Protein AF-A0AAU3CCE5-F1 (afdb_monomer_lite)

Secondary structure (DSSP, 8-state):
------SSS-SB-TTS-HHHHHHHHHTT-EEEEEETTSPPPTT-EEEEEE-TTS-EEEB-TT--PPPPTT-EEEEEE--

Radius of gyration: 12.43 Å; chains: 1; bounding box: 30×30×28 Å

Sequence (79 aa):
MVAPYTGGDILFGRALVRHRLAARYEMGARFHVQPGSQPIPADRDILLVVRADGQLAPVTGNQTITPLPGDTAVLMGSV

Foldseek 3Di:
DDDDCPDDDDLEAPVRPPVVVVVVVVVAKDKDKDFLPDDDDPQKDFQWKQALVRDIGHPHVVDDDRRDGSIMTIIIGHD

pLDDT: mean 71.26, std 16.54, range [34.31, 90.88]

Structure (mmCIF, N/CA/C/O backbone):
data_AF-A0AAU3CCE5-F1
#
_entry.id   AF-A0AAU3CCE5-F1
#
loop_
_atom_site.group_PDB
_atom_site.id
_atom_site.type_symbol
_atom_site.label_atom_id
_atom_site.label_alt_id
_atom_site.label_comp_id
_atom_site.label_asym_id
_atom_site.label_entity_id
_atom_site.label_seq_id
_atom_site.pdbx_PDB_ins_code
_atom_site.Cartn_x
_atom_site.Cartn_y
_atom_site.Cartn_z
_atom_site.occupancy
_atom_site.B_iso_or_equiv
_atom_site.auth_seq_id
_atom_site.auth_comp_id
_atom_site.auth_asym_id
_atom_site.auth_atom_id
_atom_site.pdbx_PDB_model_num
ATOM 1 N N . MET A 1 1 ? 3.048 -18.597 -11.598 1.00 34.31 1 MET A N 1
ATOM 2 C CA . MET A 1 1 ? 2.721 -17.192 -11.928 1.00 34.31 1 MET A CA 1
ATOM 3 C C . MET A 1 1 ? 1.368 -16.896 -11.307 1.00 34.31 1 MET A C 1
ATOM 5 O O . MET A 1 1 ? 0.416 -17.561 -11.679 1.00 34.31 1 MET A O 1
ATOM 9 N N . VAL A 1 2 ? 1.285 -16.000 -10.322 1.00 35.41 2 VAL A N 1
ATOM 10 C CA . VAL A 1 2 ? 0.006 -15.632 -9.694 1.00 35.41 2 VAL A CA 1
ATOM 11 C C . VAL A 1 2 ? -0.214 -14.145 -9.926 1.00 35.41 2 VAL A C 1
ATOM 13 O O . VAL A 1 2 ? 0.593 -13.326 -9.495 1.00 35.41 2 VAL A O 1
ATOM 16 N N . ALA A 1 3 ? -1.281 -13.810 -10.647 1.00 34.31 3 ALA A N 1
ATOM 17 C CA . ALA A 1 3 ? -1.893 -12.492 -10.581 1.00 34.31 3 ALA A CA 1
ATOM 18 C C . ALA A 1 3 ? -3.073 -12.615 -9.604 1.00 34.31 3 ALA A C 1
ATOM 20 O O . ALA A 1 3 ? -3.897 -13.512 -9.803 1.00 34.31 3 ALA A O 1
ATOM 21 N N . PRO A 1 4 ? -3.159 -11.792 -8.546 1.00 42.50 4 PRO A N 1
ATOM 22 C CA . PRO A 1 4 ? -4.310 -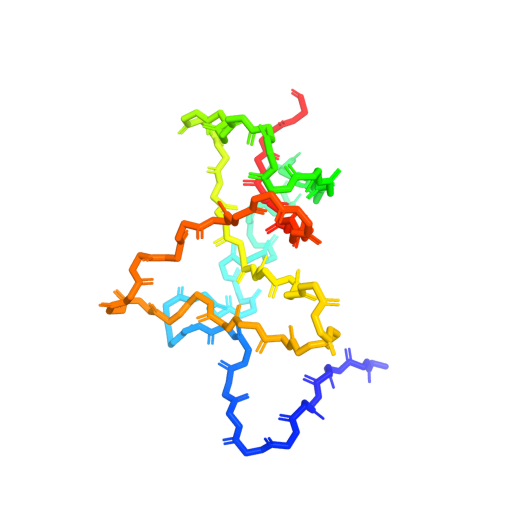11.813 -7.662 1.00 42.50 4 PRO A CA 1
ATOM 23 C C . PRO A 1 4 ? -5.501 -11.226 -8.426 1.00 42.50 4 PRO A C 1
ATOM 25 O O . PRO A 1 4 ? -5.601 -10.020 -8.626 1.00 42.50 4 PRO A O 1
ATOM 28 N N . TYR A 1 5 ? -6.370 -12.112 -8.908 1.00 39.44 5 TYR A N 1
ATOM 29 C CA . TYR A 1 5 ? -7.722 -11.776 -9.331 1.00 39.44 5 TYR A CA 1
ATOM 30 C C . TYR A 1 5 ? -8.582 -11.705 -8.073 1.00 39.44 5 TYR A C 1
ATOM 32 O O . TYR A 1 5 ? -9.053 -12.725 -7.574 1.00 39.44 5 TYR A O 1
ATOM 40 N N . THR A 1 6 ? -8.758 -10.510 -7.528 1.00 43.19 6 THR A N 1
ATOM 41 C CA . THR A 1 6 ? -9.835 -10.252 -6.569 1.00 43.19 6 THR A CA 1
ATOM 42 C C . THR A 1 6 ? -11.065 -9.929 -7.405 1.00 43.19 6 THR A C 1
ATOM 44 O O . THR A 1 6 ? -10.991 -9.101 -8.308 1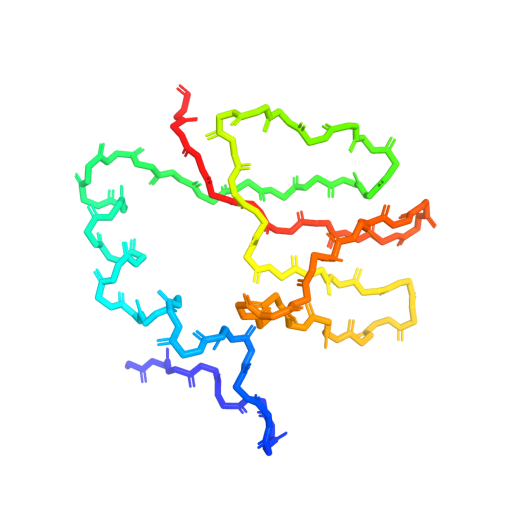.00 43.19 6 THR A O 1
ATOM 47 N N . GLY A 1 7 ? -12.135 -10.699 -7.218 1.00 36.47 7 GLY A N 1
ATOM 48 C CA . GLY A 1 7 ? -13.272 -10.755 -8.134 1.00 36.47 7 GLY A CA 1
ATOM 49 C C . GLY A 1 7 ? -13.807 -9.384 -8.554 1.00 36.47 7 GLY A C 1
ATOM 50 O O . GLY A 1 7 ? -14.063 -8.524 -7.721 1.00 36.47 7 GLY A O 1
ATOM 51 N N . GLY A 1 8 ? -13.999 -9.214 -9.861 1.00 41.53 8 GLY A N 1
ATOM 52 C CA . GLY A 1 8 ? -14.807 -8.142 -10.447 1.00 41.53 8 GLY A CA 1
ATOM 53 C C . GLY A 1 8 ? -14.107 -6.799 -10.652 1.00 41.53 8 GLY A C 1
ATOM 54 O O . GLY A 1 8 ? -14.262 -6.232 -11.730 1.00 41.53 8 GLY A O 1
ATOM 55 N N . ASP A 1 9 ? -13.298 -6.334 -9.699 1.00 43.91 9 ASP A N 1
ATOM 56 C CA . ASP A 1 9 ? -12.715 -4.987 -9.729 1.00 43.91 9 ASP A CA 1
ATOM 57 C C . ASP A 1 9 ? -11.183 -5.004 -9.785 1.00 43.91 9 ASP A C 1
ATOM 59 O O . ASP A 1 9 ? -10.494 -5.703 -9.041 1.00 43.91 9 ASP A O 1
ATOM 63 N N . ILE A 1 10 ? -10.619 -4.218 -10.706 1.00 52.78 10 ILE A N 1
ATOM 64 C CA . ILE A 1 10 ? -9.170 -4.143 -10.893 1.00 52.78 10 ILE A CA 1
ATOM 65 C C . ILE A 1 10 ? -8.567 -3.430 -9.674 1.00 52.78 10 ILE A C 1
ATOM 67 O O . ILE A 1 10 ? -8.729 -2.220 -9.521 1.00 52.78 10 ILE A O 1
ATOM 71 N N . LEU A 1 11 ? -7.832 -4.175 -8.835 1.00 53.84 11 LEU A N 1
ATOM 72 C CA . LEU A 1 11 ? -7.174 -3.642 -7.629 1.00 53.84 11 LEU A CA 1
ATOM 73 C C . LEU A 1 11 ? -6.240 -2.450 -7.903 1.00 53.84 11 LEU A C 1
ATOM 75 O O . LEU A 1 11 ? -5.977 -1.628 -7.029 1.00 53.84 11 LEU A O 1
ATOM 79 N N . PHE A 1 12 ? -5.741 -2.370 -9.130 1.00 54.00 12 PHE A N 1
ATOM 80 C CA . PHE A 1 12 ? -4.880 -1.314 -9.623 1.00 54.00 12 PHE A CA 1
ATOM 81 C C . PHE A 1 12 ? -5.630 -0.585 -10.736 1.00 54.00 12 PHE A C 1
ATOM 83 O O . PHE A 1 12 ? -6.051 -1.216 -11.704 1.00 54.00 12 PHE A O 1
ATOM 90 N N . GLY A 1 13 ? -5.807 0.736 -10.649 1.00 49.75 13 GLY A N 1
ATOM 91 C CA . GLY A 1 13 ? -6.427 1.488 -11.746 1.00 49.75 13 GLY A CA 1
ATOM 92 C C . GLY A 1 13 ? -5.780 1.193 -13.102 1.00 49.75 13 GLY A C 1
ATOM 93 O O . GLY A 1 13 ? -4.610 0.825 -13.164 1.00 49.75 13 GLY A O 1
ATOM 94 N N . ARG A 1 14 ? -6.493 1.432 -14.214 1.00 47.75 14 ARG A N 1
ATOM 95 C CA . ARG A 1 14 ? -5.982 1.231 -15.595 1.00 47.75 14 ARG A CA 1
ATOM 96 C C . ARG A 1 14 ? -4.615 1.888 -15.881 1.00 47.75 14 ARG A C 1
ATOM 98 O O . ARG A 1 14 ? -3.991 1.541 -16.875 1.00 47.75 14 ARG A O 1
ATOM 105 N N . ALA A 1 15 ? -4.147 2.812 -15.037 1.00 48.09 15 ALA A N 1
ATOM 106 C CA . ALA A 1 15 ? -2.834 3.456 -15.116 1.00 48.09 15 ALA A CA 1
ATOM 107 C C . ALA A 1 15 ? -1.719 2.782 -14.276 1.00 48.09 15 ALA A C 1
ATOM 109 O O . ALA A 1 15 ? -0.545 3.040 -14.532 1.00 48.09 15 ALA A O 1
ATOM 110 N N . LEU A 1 16 ? -2.048 1.900 -13.326 1.00 52.94 16 LEU A N 1
ATOM 111 C CA . LEU A 1 16 ? -1.125 1.082 -12.517 1.00 52.94 16 LEU A CA 1
ATOM 112 C C . LEU A 1 16 ? -1.018 -0.337 -13.099 1.00 52.94 16 LEU A C 1
ATOM 114 O O . LEU A 1 16 ? -1.126 -1.361 -12.430 1.00 52.94 16 LEU A O 1
ATOM 118 N N . VAL A 1 17 ? -0.820 -0.384 -14.413 1.00 59.84 17 VAL A N 1
ATOM 119 C CA . VAL A 1 17 ? -0.611 -1.614 -15.174 1.00 59.84 17 VAL A CA 1
ATOM 120 C C . VAL A 1 17 ? 0.658 -2.294 -14.663 1.00 59.84 17 VAL A C 1
ATOM 122 O O . VAL A 1 17 ? 1.673 -1.625 -14.472 1.00 59.84 17 VAL A O 1
ATOM 125 N N . ARG A 1 18 ? 0.629 -3.625 -14.511 1.00 56.75 18 ARG A N 1
ATOM 126 C CA . ARG A 1 18 ? 1.765 -4.505 -14.154 1.00 56.75 18 ARG A CA 1
ATOM 127 C C . ARG A 1 18 ? 3.118 -4.051 -14.721 1.00 56.75 18 ARG A C 1
ATOM 129 O O . ARG A 1 18 ? 4.131 -4.161 -14.042 1.00 56.75 18 ARG A O 1
ATOM 136 N N . HIS A 1 19 ? 3.126 -3.527 -15.947 1.00 59.06 19 HIS A N 1
ATOM 137 C CA . HIS A 1 19 ? 4.317 -3.013 -16.618 1.00 59.06 19 HIS A CA 1
ATOM 138 C C . HIS A 1 19 ? 4.956 -1.797 -15.918 1.00 59.06 19 HIS A C 1
ATOM 140 O O . HIS A 1 19 ? 6.171 -1.761 -15.770 1.00 59.06 19 HIS A O 1
ATOM 146 N N . ARG A 1 20 ? 4.167 -0.834 -15.419 1.00 65.38 20 ARG A N 1
ATOM 147 C CA . ARG A 1 20 ? 4.696 0.330 -14.683 1.00 65.38 20 ARG A CA 1
ATOM 148 C C . ARG A 1 20 ? 5.244 -0.050 -13.310 1.00 65.38 20 ARG A C 1
ATOM 150 O O . ARG A 1 20 ? 6.274 0.479 -12.908 1.00 65.38 20 ARG A O 1
ATOM 157 N N . LEU A 1 21 ? 4.583 -0.974 -12.611 1.00 68.94 21 LEU A N 1
ATOM 158 C CA . LEU A 1 21 ? 5.077 -1.495 -11.330 1.00 68.94 21 LEU A CA 1
ATOM 159 C C . LEU A 1 21 ? 6.387 -2.267 -11.514 1.00 68.94 21 LEU A C 1
ATOM 161 O O . LEU A 1 21 ? 7.329 -2.050 -10.759 1.00 68.94 21 LEU A O 1
ATOM 165 N N . ALA A 1 22 ? 6.463 -3.119 -12.541 1.00 67.75 22 ALA A N 1
ATOM 166 C CA . ALA A 1 22 ? 7.680 -3.852 -12.876 1.00 67.75 22 ALA A CA 1
ATOM 167 C C . ALA A 1 22 ? 8.837 -2.902 -13.217 1.00 67.75 22 ALA A C 1
ATOM 169 O O . ALA A 1 22 ? 9.901 -3.022 -12.621 1.00 67.75 22 ALA A O 1
ATOM 170 N N . ALA A 1 23 ? 8.603 -1.902 -14.075 1.00 70.88 23 ALA A N 1
ATOM 171 C CA . ALA A 1 23 ? 9.622 -0.920 -14.442 1.00 70.88 23 ALA A CA 1
ATOM 172 C C . ALA A 1 23 ? 10.151 -0.140 -13.225 1.00 70.88 23 ALA A C 1
ATOM 174 O O . ALA A 1 23 ? 11.356 0.020 -13.063 1.00 70.88 23 ALA A O 1
ATOM 175 N N . ARG A 1 24 ? 9.271 0.304 -12.316 1.00 71.94 24 ARG A N 1
ATOM 176 C CA . ARG A 1 24 ? 9.707 0.999 -11.092 1.00 71.94 24 ARG A CA 1
ATOM 177 C C . ARG A 1 24 ? 10.472 0.080 -10.149 1.00 71.94 24 ARG A C 1
ATOM 179 O O . ARG A 1 24 ? 11.449 0.514 -9.547 1.00 71.94 24 ARG A O 1
ATOM 186 N N . TYR A 1 25 ? 10.063 -1.180 -10.043 1.00 69.44 25 TYR A N 1
ATOM 187 C CA . TYR A 1 25 ? 10.778 -2.165 -9.238 1.00 69.44 25 TYR A CA 1
ATOM 188 C C . TYR A 1 25 ? 12.185 -2.456 -9.787 1.00 69.44 25 TYR A C 1
ATOM 190 O O . TYR A 1 25 ? 13.145 -2.542 -9.016 1.00 69.44 25 TYR A O 1
ATOM 198 N N . GLU A 1 26 ? 12.318 -2.553 -11.113 1.00 76.00 26 GLU A N 1
ATOM 199 C CA . GLU A 1 26 ? 13.603 -2.660 -11.817 1.00 76.00 26 GLU A CA 1
ATOM 200 C C . GLU A 1 26 ? 14.472 -1.413 -11.606 1.00 76.00 26 GLU A C 1
ATOM 202 O O . GLU A 1 26 ? 15.676 -1.535 -11.402 1.00 76.00 26 GLU A O 1
ATOM 207 N N . MET A 1 27 ? 13.860 -0.228 -11.533 1.00 76.88 27 MET A N 1
ATOM 208 C CA . MET A 1 27 ? 14.527 1.028 -11.162 1.00 76.88 27 MET A CA 1
ATOM 209 C C . MET A 1 27 ? 14.876 1.137 -9.665 1.00 76.88 27 MET A C 1
ATOM 211 O O . MET A 1 27 ? 15.372 2.172 -9.228 1.00 76.88 27 MET A O 1
ATOM 215 N N . GLY A 1 28 ? 14.630 0.093 -8.869 1.00 78.25 28 GLY A N 1
ATOM 216 C CA . GLY A 1 28 ? 15.008 0.040 -7.456 1.00 78.25 28 GLY A CA 1
ATOM 217 C C . GLY A 1 28 ? 13.907 0.438 -6.476 1.00 78.25 28 GLY A C 1
ATOM 218 O O . GLY A 1 28 ? 14.131 0.352 -5.270 1.00 78.25 28 GLY A O 1
ATOM 219 N N . ALA A 1 29 ? 12.709 0.795 -6.950 1.00 81.75 29 ALA A N 1
ATOM 220 C CA . ALA A 1 29 ? 11.580 1.022 -6.059 1.00 81.75 29 ALA A CA 1
ATOM 221 C C . ALA A 1 29 ? 11.195 -0.276 -5.332 1.00 81.75 29 ALA A C 1
ATOM 223 O O . ALA A 1 29 ? 11.298 -1.388 -5.868 1.00 81.75 29 ALA A O 1
ATOM 224 N N . ARG A 1 30 ? 10.740 -0.146 -4.093 1.00 83.12 30 ARG A N 1
ATOM 225 C CA . ARG A 1 30 ? 10.318 -1.256 -3.242 1.00 83.12 30 ARG A CA 1
ATOM 226 C C . ARG A 1 30 ? 8.922 -1.012 -2.701 1.00 83.12 30 ARG A C 1
ATOM 228 O O . ARG A 1 30 ? 8.387 0.094 -2.754 1.00 83.12 30 ARG A O 1
ATOM 235 N N . PHE A 1 31 ? 8.319 -2.098 -2.234 1.00 82.62 31 PHE A N 1
ATOM 236 C CA . PHE A 1 31 ? 7.026 -2.061 -1.573 1.00 82.62 31 PHE A CA 1
ATOM 237 C C . PHE A 1 31 ? 7.222 -1.703 -0.103 1.00 82.62 31 PHE A C 1
ATOM 239 O O . PHE A 1 31 ? 8.054 -2.304 0.577 1.00 82.62 31 PHE A O 1
ATOM 246 N N . HIS A 1 32 ? 6.424 -0.760 0.383 1.00 86.12 32 HIS A N 1
ATOM 247 C CA . HIS A 1 32 ? 6.377 -0.371 1.786 1.00 86.12 32 HIS A CA 1
ATOM 248 C C . HIS A 1 32 ? 4.962 -0.572 2.312 1.00 86.12 32 HIS A C 1
ATOM 250 O O . HIS A 1 32 ? 3.988 -0.282 1.621 1.00 86.12 32 HIS A O 1
ATOM 256 N N . VAL A 1 33 ? 4.848 -1.058 3.542 1.00 88.62 33 VAL A N 1
ATOM 257 C CA . VAL A 1 33 ? 3.568 -1.219 4.231 1.00 88.62 33 VAL A CA 1
ATOM 258 C C . VAL A 1 33 ? 3.611 -0.341 5.467 1.00 88.62 33 VAL A C 1
ATOM 260 O O . VAL A 1 33 ? 4.532 -0.475 6.273 1.00 88.62 33 VAL A O 1
ATOM 263 N N . GLN A 1 34 ? 2.648 0.569 5.603 1.00 90.31 34 GLN A N 1
ATOM 264 C CA . GLN A 1 34 ? 2.567 1.444 6.769 1.00 90.31 34 GLN A CA 1
ATOM 265 C C . GLN A 1 34 ? 1.126 1.619 7.262 1.00 90.31 34 GLN A C 1
ATOM 267 O O . GLN A 1 34 ? 0.187 1.530 6.465 1.00 90.31 34 GLN A O 1
ATOM 272 N N . PRO A 1 35 ? 0.930 1.889 8.564 1.00 90.75 35 PRO A N 1
ATOM 273 C CA . PRO A 1 35 ? -0.374 2.266 9.094 1.00 90.75 35 PRO A CA 1
ATOM 274 C C . PRO A 1 35 ? -0.931 3.502 8.381 1.00 90.75 35 PRO A C 1
ATOM 276 O O . PRO A 1 35 ? -0.196 4.452 8.115 1.00 90.75 35 PRO A O 1
ATOM 279 N N . GLY A 1 36 ? -2.241 3.530 8.138 1.00 87.44 36 GLY A N 1
ATOM 280 C CA . GLY A 1 36 ? -2.930 4.671 7.532 1.00 87.44 36 GLY A CA 1
ATOM 281 C C . GLY A 1 36 ? -2.954 5.926 8.409 1.00 87.44 36 GLY A C 1
ATOM 282 O O . GLY A 1 36 ? -3.242 7.015 7.929 1.00 87.44 36 GLY A O 1
ATOM 283 N N . SER A 1 37 ? -2.589 5.795 9.687 1.00 87.62 37 SER A N 1
ATOM 284 C CA . SER A 1 37 ? -2.335 6.924 10.585 1.00 87.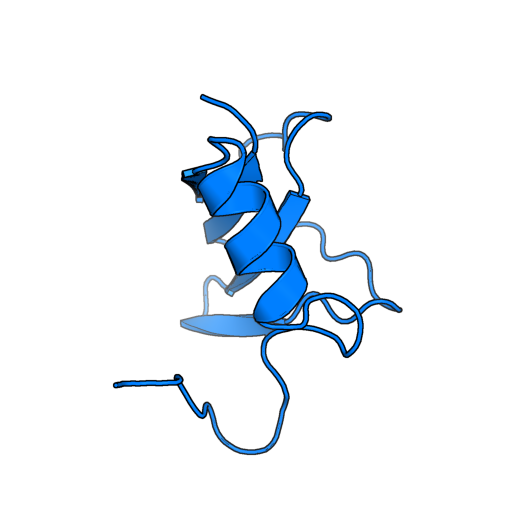62 37 SER A CA 1
ATOM 285 C C . SER A 1 37 ? -0.993 7.620 10.334 1.00 87.62 37 SER A C 1
ATOM 287 O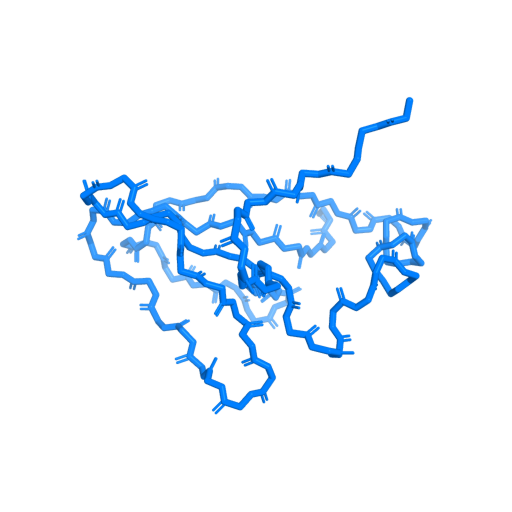 O . SER A 1 37 ? -0.777 8.712 10.857 1.00 87.62 37 SER A O 1
ATOM 289 N N . GLN A 1 38 ? -0.081 7.010 9.568 1.00 87.56 38 GLN A N 1
ATOM 290 C CA . GLN A 1 38 ? 1.197 7.624 9.227 1.00 87.56 38 GLN A CA 1
ATOM 291 C C . GLN A 1 38 ? 1.065 8.457 7.950 1.00 87.56 38 GLN A C 1
ATOM 293 O O . GLN A 1 38 ? 0.518 7.962 6.958 1.00 87.56 38 GLN A O 1
ATOM 298 N N . PRO A 1 39 ? 1.600 9.692 7.934 1.00 84.25 39 PRO A N 1
ATOM 299 C CA . PRO A 1 39 ? 1.612 10.501 6.728 1.00 84.25 39 PRO A CA 1
ATOM 300 C C . PRO A 1 39 ? 2.372 9.773 5.619 1.00 84.25 39 PRO A C 1
ATOM 302 O O . PRO A 1 39 ? 3.383 9.108 5.863 1.00 84.25 39 PRO A O 1
ATOM 305 N N . ILE A 1 40 ? 1.865 9.886 4.394 1.00 83.19 40 ILE A N 1
ATOM 306 C CA . ILE A 1 40 ? 2.503 9.280 3.229 1.00 83.19 40 ILE A CA 1
ATOM 307 C C . ILE A 1 40 ? 3.603 10.227 2.742 1.00 83.19 40 ILE A C 1
ATOM 309 O O . ILE A 1 40 ? 3.311 11.390 2.453 1.00 83.19 40 ILE A O 1
ATOM 313 N N . PRO A 1 41 ? 4.858 9.757 2.664 1.00 81.50 41 PRO A N 1
ATOM 314 C CA . PRO A 1 41 ? 5.950 10.526 2.082 1.00 81.50 41 PRO A CA 1
ATOM 315 C C . PRO A 1 41 ? 5.662 10.913 0.625 1.00 81.50 41 PRO A C 1
ATOM 317 O O . PRO A 1 41 ? 5.104 10.119 -0.129 1.00 81.50 41 PRO A O 1
ATOM 320 N N . ALA A 1 42 ? 6.057 12.121 0.213 1.00 79.81 42 ALA A N 1
ATOM 321 C CA . ALA A 1 42 ? 5.770 12.646 -1.128 1.00 79.81 42 ALA A CA 1
ATOM 322 C C . ALA A 1 42 ? 6.470 11.875 -2.268 1.00 79.81 42 ALA A C 1
ATOM 324 O O . ALA A 1 42 ? 6.070 11.982 -3.423 1.00 79.81 42 ALA A O 1
ATOM 325 N N . ASP A 1 43 ? 7.511 11.105 -1.950 1.00 81.75 43 ASP A N 1
ATOM 326 C CA . ASP A 1 43 ? 8.258 10.226 -2.855 1.00 81.75 43 ASP A CA 1
ATOM 327 C C . ASP A 1 43 ? 7.628 8.827 -3.004 1.00 81.75 43 ASP A C 1
ATOM 329 O O . ASP A 1 43 ? 8.163 7.975 -3.722 1.00 81.75 43 ASP A O 1
ATOM 333 N N . ARG A 1 44 ? 6.495 8.576 -2.333 1.00 81.31 44 ARG A N 1
ATOM 334 C CA . ARG A 1 44 ? 5.802 7.288 -2.333 1.00 81.31 44 ARG A CA 1
ATOM 335 C C . ARG A 1 44 ? 4.415 7.397 -2.943 1.00 81.31 44 ARG A C 1
ATOM 337 O O . ARG A 1 44 ? 3.614 8.248 -2.573 1.00 81.31 44 ARG A O 1
ATOM 344 N N . ASP A 1 45 ? 4.102 6.444 -3.810 1.00 81.69 45 ASP A N 1
ATOM 345 C CA . ASP A 1 45 ? 2.775 6.307 -4.397 1.00 81.69 45 ASP A CA 1
ATOM 346 C C . ASP A 1 45 ? 1.969 5.230 -3.677 1.00 81.69 45 ASP A C 1
ATOM 348 O O . ASP A 1 45 ? 2.465 4.127 -3.430 1.00 81.69 45 ASP A O 1
ATOM 352 N N . ILE A 1 46 ? 0.705 5.532 -3.377 1.00 81.75 46 ILE A N 1
ATOM 353 C CA . ILE A 1 46 ? -0.236 4.555 -2.824 1.00 81.75 46 ILE A CA 1
ATOM 354 C C . ILE A 1 46 ? -0.676 3.614 -3.936 1.00 81.75 46 ILE A C 1
ATOM 356 O O . ILE A 1 46 ? -1.168 4.043 -4.979 1.00 81.75 46 ILE A O 1
ATOM 360 N N . LEU A 1 47 ? -0.531 2.319 -3.689 1.00 78.19 47 LEU A N 1
ATOM 361 C CA . LEU A 1 47 ? -0.959 1.282 -4.616 1.00 78.19 47 LEU A CA 1
ATOM 362 C C . LEU A 1 47 ? -2.348 0.753 -4.270 1.00 78.19 47 LEU A C 1
ATOM 364 O O . LEU A 1 47 ? -3.197 0.606 -5.146 1.00 78.19 47 LEU A O 1
ATOM 368 N N . LEU A 1 48 ? -2.564 0.470 -2.989 1.00 80.81 48 LEU A N 1
ATOM 369 C CA . LEU A 1 48 ? -3.834 0.021 -2.434 1.00 80.81 48 LEU A CA 1
ATOM 370 C C . LEU A 1 48 ? -3.881 0.339 -0.942 1.00 80.81 48 LEU A C 1
ATOM 372 O O . LEU A 1 48 ? -2.845 0.518 -0.294 1.00 80.81 48 LEU A O 1
ATOM 376 N N . VAL A 1 49 ? -5.090 0.368 -0.397 1.00 84.00 49 VAL A N 1
ATOM 377 C CA . VAL A 1 49 ? -5.314 0.476 1.042 1.00 84.00 49 VAL A CA 1
ATOM 378 C C . VAL A 1 49 ? -6.139 -0.716 1.496 1.00 84.00 49 VAL A C 1
ATOM 380 O O . VAL A 1 49 ? -7.189 -1.001 0.929 1.00 84.00 49 VAL A O 1
ATOM 383 N N . VAL A 1 50 ? -5.661 -1.415 2.518 1.00 86.94 50 VAL A N 1
ATOM 384 C CA . VAL A 1 50 ? -6.454 -2.393 3.261 1.00 86.94 50 VAL A CA 1
ATOM 385 C C . VAL A 1 50 ? -7.214 -1.614 4.323 1.00 86.94 50 VAL A C 1
ATOM 387 O O . VAL A 1 50 ? -6.604 -0.983 5.186 1.00 86.94 50 VAL A O 1
ATOM 390 N N . ARG A 1 51 ? -8.537 -1.600 4.225 1.00 86.69 51 ARG A N 1
ATOM 391 C CA . ARG A 1 51 ? -9.410 -0.932 5.185 1.00 86.69 51 ARG A CA 1
ATOM 392 C C . ARG A 1 51 ? -9.427 -1.684 6.512 1.00 86.69 51 ARG A C 1
ATOM 394 O O . ARG A 1 51 ? -9.161 -2.885 6.553 1.00 86.69 51 ARG A O 1
ATOM 401 N N . ALA A 1 52 ? -9.772 -0.987 7.592 1.00 86.38 52 ALA A N 1
ATOM 402 C CA . ALA A 1 52 ? -9.896 -1.590 8.923 1.00 86.38 52 ALA A CA 1
ATOM 403 C C . ALA A 1 52 ? -10.884 -2.780 8.981 1.00 86.38 52 ALA A C 1
ATOM 405 O O . ALA A 1 52 ? -10.737 -3.668 9.817 1.00 86.38 52 ALA A O 1
ATOM 406 N N . ASP A 1 53 ? -11.871 -2.819 8.081 1.00 83.81 53 ASP A N 1
ATOM 407 C CA . ASP A 1 53 ? -12.841 -3.912 7.923 1.00 83.81 53 ASP A CA 1
ATOM 408 C C . ASP A 1 53 ? -12.318 -5.093 7.072 1.00 83.81 53 ASP A C 1
ATOM 410 O O . ASP A 1 53 ? -13.049 -6.046 6.801 1.00 83.81 53 ASP A O 1
ATOM 414 N N . GLY A 1 54 ? -11.052 -5.042 6.646 1.00 78.06 54 GLY A N 1
ATOM 415 C CA . GLY A 1 54 ? -10.405 -6.055 5.818 1.00 78.06 54 GLY A CA 1
ATOM 416 C C . GLY A 1 54 ? -10.690 -5.933 4.319 1.00 78.06 54 GLY A C 1
ATOM 417 O O . GLY A 1 54 ? -10.204 -6.766 3.551 1.00 78.06 54 GLY A O 1
ATOM 418 N N . GLN A 1 55 ? -11.440 -4.919 3.872 1.00 79.62 55 GLN A N 1
ATOM 419 C CA . GLN A 1 55 ? -11.692 -4.692 2.449 1.00 79.62 55 GLN A CA 1
ATOM 420 C C . GLN A 1 55 ? -10.484 -4.068 1.748 1.00 79.62 55 GLN A C 1
ATOM 422 O O . GLN A 1 55 ? -9.771 -3.227 2.298 1.00 79.62 55 GLN A O 1
ATOM 427 N N . LEU A 1 56 ? -10.268 -4.448 0.488 1.00 76.94 56 LEU A N 1
ATOM 428 C CA . LEU A 1 56 ? -9.247 -3.834 -0.357 1.00 76.94 56 LEU A CA 1
ATOM 429 C C . LEU A 1 56 ? -9.847 -2.645 -1.104 1.00 76.94 56 LEU A C 1
ATOM 431 O O . LEU A 1 56 ? -10.750 -2.808 -1.919 1.00 76.94 56 LEU A O 1
ATOM 435 N N . ALA A 1 57 ? -9.315 -1.453 -0.850 1.00 78.56 57 ALA A N 1
ATOM 436 C CA . ALA A 1 57 ? -9.678 -0.236 -1.557 1.00 78.56 57 ALA A CA 1
ATOM 437 C C . ALA A 1 57 ? -8.649 0.048 -2.673 1.00 78.56 57 ALA A C 1
ATOM 439 O O . ALA A 1 57 ? -7.490 0.368 -2.373 1.00 78.56 57 ALA A O 1
ATOM 440 N N . PRO A 1 58 ? -9.041 -0.081 -3.955 1.00 69.25 58 PRO A N 1
ATOM 441 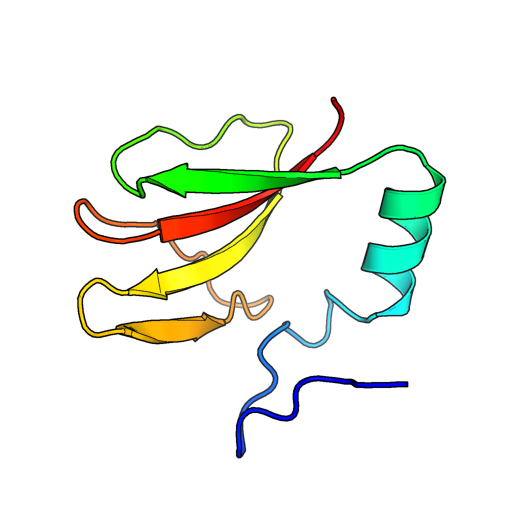C CA . PRO A 1 58 ? -8.138 0.098 -5.084 1.00 69.25 58 PRO A CA 1
ATOM 442 C C . PRO A 1 58 ? -7.886 1.571 -5.390 1.00 69.25 58 PRO A C 1
ATOM 444 O O . PRO A 1 58 ? -8.830 2.342 -5.564 1.00 69.25 58 PRO A O 1
ATOM 447 N N . VAL A 1 59 ? -6.620 1.967 -5.557 1.00 68.31 59 VAL A N 1
ATOM 448 C CA . VAL A 1 59 ? -6.292 3.308 -6.066 1.00 68.31 59 VAL A CA 1
ATOM 449 C C . VAL A 1 59 ? -6.509 3.296 -7.579 1.00 68.31 59 VAL A C 1
ATOM 451 O O . VAL A 1 59 ? -5.610 3.015 -8.380 1.00 68.31 59 VAL A O 1
ATOM 454 N N . THR A 1 60 ? -7.755 3.515 -7.996 1.00 57.88 60 THR A N 1
ATOM 455 C CA . THR A 1 60 ? -8.073 3.725 -9.409 1.00 57.88 60 THR A CA 1
ATOM 456 C C . THR A 1 60 ? -7.729 5.164 -9.789 1.00 57.88 60 THR A C 1
ATOM 458 O O . THR A 1 60 ? -7.905 6.072 -8.988 1.00 57.88 60 THR A O 1
ATOM 461 N N . GLY A 1 61 ? -7.206 5.401 -10.999 1.00 53.97 61 GLY A N 1
ATOM 462 C CA . GLY A 1 61 ? -6.599 6.689 -11.394 1.00 53.97 61 GLY A CA 1
ATOM 463 C C . GLY A 1 61 ? -7.504 7.931 -11.329 1.00 53.97 61 GLY A C 1
ATOM 464 O O . GLY A 1 61 ? -7.027 9.032 -11.576 1.00 53.97 61 GLY A O 1
ATOM 465 N N . ASN A 1 62 ? -8.784 7.769 -10.991 1.00 55.03 62 ASN A N 1
ATOM 466 C CA . ASN A 1 62 ? -9.745 8.849 -10.788 1.00 55.03 62 ASN A CA 1
ATOM 467 C C . ASN A 1 62 ? -10.051 9.130 -9.307 1.00 55.03 62 ASN A C 1
ATOM 469 O O . ASN A 1 62 ? -10.780 10.076 -9.020 1.00 55.03 62 ASN A O 1
ATOM 473 N N . GLN A 1 63 ? -9.534 8.329 -8.374 1.00 58.06 63 GLN A N 1
ATOM 474 C CA . GLN A 1 63 ? -9.828 8.440 -6.949 1.00 58.06 63 GLN A CA 1
ATOM 475 C C . GLN A 1 63 ? -8.535 8.505 -6.138 1.00 58.06 63 GLN A C 1
ATOM 477 O O . GLN A 1 63 ? -7.798 7.527 -6.014 1.00 58.06 63 GLN A O 1
ATOM 482 N N . THR A 1 64 ? -8.284 9.668 -5.541 1.00 64.25 64 THR A N 1
ATOM 483 C CA . THR A 1 64 ? -7.265 9.819 -4.501 1.00 64.25 64 THR A CA 1
ATOM 484 C C . THR A 1 64 ? -7.767 9.122 -3.241 1.00 64.25 64 THR A C 1
ATOM 486 O O . THR A 1 64 ? -8.734 9.569 -2.626 1.00 64.25 64 THR A O 1
ATOM 489 N N . ILE A 1 65 ? -7.134 8.013 -2.858 1.00 73.44 65 ILE A N 1
ATOM 490 C CA . ILE A 1 65 ? -7.434 7.337 -1.594 1.00 73.44 65 ILE A CA 1
ATOM 491 C C . ILE A 1 65 ? -6.564 7.940 -0.499 1.00 73.44 65 ILE A C 1
ATOM 493 O O . ILE A 1 65 ? -5.345 7.827 -0.548 1.00 73.44 65 ILE A O 1
ATOM 497 N N . THR A 1 66 ? -7.197 8.508 0.523 1.00 82.25 66 THR A N 1
ATOM 498 C CA . THR A 1 66 ? -6.522 8.864 1.775 1.00 82.25 66 THR A CA 1
ATOM 499 C C . THR A 1 66 ? -6.719 7.721 2.777 1.00 82.25 66 THR A C 1
ATOM 501 O O . THR A 1 66 ? -7.871 7.395 3.090 1.00 82.25 66 THR A O 1
ATOM 504 N N . PRO A 1 67 ? -5.644 7.067 3.254 1.00 85.75 67 PRO A N 1
ATOM 505 C CA . PRO A 1 67 ? -5.734 6.089 4.332 1.00 85.75 67 PRO A CA 1
ATOM 506 C C . PRO A 1 67 ? -6.232 6.749 5.618 1.00 85.75 67 PRO A C 1
ATOM 508 O O . PRO A 1 67 ? -5.854 7.879 5.927 1.00 85.75 67 PRO A O 1
ATOM 511 N N . LEU A 1 68 ? -7.074 6.044 6.365 1.00 88.38 68 LEU A N 1
ATOM 512 C CA . LEU A 1 68 ? -7.573 6.493 7.661 1.00 88.38 68 LEU A CA 1
ATOM 513 C C . LEU A 1 68 ? -6.854 5.768 8.810 1.00 88.38 68 LEU A C 1
ATOM 515 O O . LEU A 1 68 ? -6.229 4.723 8.601 1.00 88.38 68 LEU A O 1
ATOM 519 N N . PRO A 1 69 ? -6.938 6.279 10.051 1.00 88.31 69 PRO A N 1
ATOM 520 C CA . PRO A 1 69 ? -6.510 5.520 11.220 1.00 88.31 69 PRO A CA 1
ATOM 521 C C . PRO A 1 69 ? -7.216 4.156 11.278 1.00 88.31 69 PRO A C 1
ATOM 523 O O . PRO A 1 69 ? -8.439 4.087 11.210 1.00 88.31 69 PRO A O 1
ATOM 526 N N . GLY A 1 70 ? -6.437 3.079 11.405 1.00 86.44 70 GLY A N 1
ATOM 527 C CA . GLY A 1 70 ? -6.931 1.696 11.354 1.00 86.44 70 GLY A CA 1
ATOM 528 C C . GLY A 1 70 ? -6.777 1.029 9.985 1.00 86.44 70 GLY A C 1
ATOM 529 O O . GLY A 1 70 ? -6.767 -0.197 9.911 1.00 86.44 70 GLY A O 1
ATOM 530 N N . ASP A 1 71 ? -6.568 1.808 8.924 1.00 90.88 71 ASP A N 1
ATOM 531 C CA . ASP A 1 71 ? -6.216 1.267 7.617 1.00 90.88 71 ASP A CA 1
ATOM 532 C C . ASP A 1 71 ? -4.736 0.863 7.568 1.00 90.88 71 ASP A C 1
ATOM 534 O O . ASP A 1 71 ? -3.900 1.310 8.359 1.00 90.88 71 ASP A O 1
ATOM 538 N N . THR A 1 72 ? -4.388 0.055 6.573 1.00 89.12 72 THR A N 1
ATOM 539 C CA . THR A 1 72 ? -3.008 -0.233 6.186 1.00 89.12 72 THR A CA 1
ATOM 540 C C . THR A 1 72 ? -2.788 0.199 4.744 1.00 89.12 72 THR A C 1
ATOM 542 O O . THR A 1 72 ? -3.452 -0.285 3.829 1.00 89.12 72 THR A O 1
ATOM 545 N N . ALA A 1 73 ? -1.840 1.104 4.526 1.00 89.12 73 ALA A N 1
ATOM 546 C CA . ALA A 1 73 ? -1.467 1.570 3.200 1.00 89.12 73 ALA A CA 1
ATOM 547 C C . ALA A 1 73 ? -0.313 0.728 2.644 1.00 89.12 73 ALA A C 1
ATOM 549 O O . ALA A 1 73 ? 0.709 0.538 3.309 1.00 89.12 73 ALA A O 1
ATOM 550 N N . VAL A 1 74 ? -0.464 0.259 1.405 1.00 86.12 74 VAL A N 1
ATOM 551 C CA . VAL A 1 74 ? 0.619 -0.357 0.634 1.00 86.12 74 VAL A CA 1
ATOM 552 C C . VAL A 1 74 ? 1.112 0.661 -0.380 1.00 86.12 74 VAL A C 1
ATOM 554 O O . VAL A 1 74 ? 0.361 1.129 -1.238 1.00 86.12 74 VAL A O 1
ATOM 557 N N . LEU A 1 75 ? 2.386 0.999 -0.263 1.00 86.69 75 LEU A N 1
ATOM 558 C CA . LEU A 1 75 ? 3.047 2.056 -1.006 1.00 86.69 75 LEU A CA 1
ATOM 559 C C . LEU A 1 75 ? 4.172 1.489 -1.874 1.00 86.69 75 LEU A C 1
ATOM 561 O O . LEU A 1 75 ? 4.717 0.420 -1.589 1.00 86.69 75 LEU A O 1
ATOM 565 N N . MET A 1 76 ? 4.568 2.243 -2.894 1.00 83.00 76 MET A N 1
ATOM 566 C CA . MET A 1 76 ? 5.796 2.012 -3.650 1.00 83.00 76 MET A CA 1
ATOM 567 C C . MET A 1 76 ? 6.610 3.296 -3.746 1.00 83.00 76 MET A C 1
ATOM 569 O O . MET A 1 76 ? 6.090 4.336 -4.140 1.00 83.00 76 MET A O 1
ATOM 573 N N . GLY A 1 77 ? 7.894 3.200 -3.424 1.00 81.19 77 GLY A N 1
ATOM 574 C CA . GLY A 1 77 ? 8.851 4.299 -3.514 1.00 81.19 77 GLY A CA 1
ATOM 575 C C . GLY A 1 77 ? 10.277 3.771 -3.492 1.00 81.19 77 GLY A C 1
ATOM 576 O O . GLY A 1 77 ? 10.491 2.559 -3.421 1.00 81.19 77 GLY A O 1
ATOM 577 N N . SER A 1 78 ? 11.247 4.666 -3.609 1.00 75.12 78 SER A N 1
ATOM 578 C CA . SER A 1 78 ? 12.657 4.306 -3.456 1.00 75.12 78 SER A CA 1
ATOM 579 C 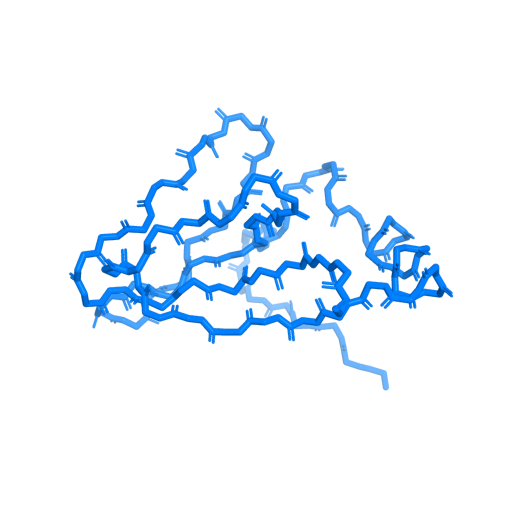C . SER A 1 78 ? 12.975 3.956 -1.998 1.00 75.12 78 SER A C 1
ATOM 581 O O . SER A 1 78 ? 12.260 4.371 -1.084 1.00 75.12 78 SER A O 1
ATOM 583 N N . VAL A 1 79 ? 14.027 3.156 -1.805 1.00 64.69 79 VAL A N 1
ATOM 584 C CA . VAL A 1 79 ? 14.559 2.813 -0.475 1.00 64.69 79 VAL A CA 1
ATOM 585 C C . VAL A 1 79 ? 15.226 3.997 0.207 1.00 64.69 79 VAL A C 1
ATOM 587 O O . VAL A 1 79 ? 15.883 4.787 -0.507 1.00 64.69 79 VAL A O 1
#